Protein AF-A0A3S3LZK4-F1 (afdb_monomer_lite)

Sequence (140 aa):
MAYYKIANLSRYDSVETAVIMSAAGLETLAAYILGTRGGWSVSMLRNVSLAAQIRACTRLLKIEGDPADQSDLLRKRLKAKKGQPARDGFSLLTEFRNGVTHSSPFNYDMDIFHAWDASQWLLEMQLHAPPRSKARRSIL

Secondary structure (DSSP, 8-state):
-HHHHHHHHHHHHHHHHHHHHHHHHHHHHHHHHHHHTT---HHHHHTS-HHHHHHHHHHHTT--S-GGGG-HHHHHHTSPPTTPPP--HHHHHHHHHHHHHSSS----STHHHHHHHHHHHHHHHHHHSPPPPPP-----

Foldseek 3Di:
DVVVVVVVVVVVVVLLVLLLVLLVLLLVLLCVCCVPPVVDDPVNSVVDDSLVSSVVLCVSLVPDDFLLVQDPVSVVVQPDDPPDDRDTNSNVSVLSNCCSVDPDHDDDDCVSVSSSVSSVVSSVCSVPRDDPDDPPPPPD

Structure (mmCIF, N/CA/C/O backbone):
data_AF-A0A3S3LZK4-F1
#
_entry.id   AF-A0A3S3LZK4-F1
#
loop_
_atom_site.group_PDB
_atom_site.id
_atom_site.type_symbol
_atom_site.label_atom_id
_atom_site.label_alt_id
_atom_site.label_comp_id
_atom_site.label_asym_id
_atom_site.label_entity_id
_atom_site.label_seq_id
_atom_site.pdbx_PDB_ins_code
_atom_site.Cartn_x
_atom_site.Cartn_y
_atom_site.Cartn_z
_atom_site.occupancy
_atom_site.B_iso_or_equiv
_atom_site.auth_seq_id
_atom_site.auth_comp_id
_atom_site.auth_asym_id
_atom_site.auth_atom_id
_atom_site.pdbx_PDB_model_num
ATOM 1 N N . MET A 1 1 ? 12.439 -15.926 -31.528 1.00 52.00 1 MET A N 1
ATOM 2 C CA . MET A 1 1 ? 12.188 -14.521 -31.113 1.00 52.00 1 MET A CA 1
ATOM 3 C C . MET A 1 1 ? 10.737 -14.230 -30.711 1.00 52.00 1 MET A C 1
ATOM 5 O O . MET A 1 1 ? 10.557 -13.464 -29.776 1.00 52.00 1 MET A O 1
ATOM 9 N N . ALA A 1 2 ? 9.710 -14.821 -31.341 1.00 53.66 2 ALA A N 1
ATOM 10 C CA . ALA A 1 2 ? 8.305 -14.584 -30.961 1.00 53.66 2 ALA A CA 1
ATOM 11 C C . ALA A 1 2 ? 7.951 -15.064 -29.535 1.00 53.66 2 ALA A C 1
ATOM 13 O O . ALA A 1 2 ? 7.302 -14.335 -28.795 1.00 53.66 2 ALA A O 1
ATOM 14 N N . TYR A 1 3 ? 8.463 -16.230 -29.119 1.00 48.62 3 TYR A N 1
ATOM 15 C CA . TYR A 1 3 ? 8.231 -16.790 -27.779 1.00 48.62 3 TYR A CA 1
ATOM 16 C C . TYR A 1 3 ? 8.645 -15.838 -26.642 1.00 48.62 3 TYR A C 1
ATOM 18 O O . TYR A 1 3 ? 7.867 -15.598 -25.730 1.00 48.62 3 TYR A O 1
ATOM 26 N N . TYR A 1 4 ? 9.825 -15.210 -26.738 1.00 48.91 4 TYR A N 1
ATOM 27 C CA . TYR A 1 4 ? 10.292 -14.237 -25.739 1.00 48.91 4 TYR A CA 1
ATOM 28 C C . TYR A 1 4 ? 9.419 -12.975 -25.668 1.00 48.91 4 TYR A C 1
ATOM 30 O O . TYR A 1 4 ? 9.239 -12.420 -24.589 1.00 48.91 4 TYR A O 1
ATOM 38 N N . LYS A 1 5 ? 8.844 -12.527 -26.794 1.00 51.28 5 LYS A N 1
ATOM 39 C CA . LYS A 1 5 ? 7.927 -11.375 -26.809 1.00 51.28 5 LYS A CA 1
ATOM 40 C C . LYS A 1 5 ? 6.592 -11.712 -26.141 1.00 51.28 5 LYS A C 1
ATOM 42 O O . LYS A 1 5 ? 6.114 -10.925 -25.334 1.00 51.28 5 LYS A O 1
ATOM 47 N N . ILE A 1 6 ? 6.037 -12.889 -26.431 1.00 54.81 6 ILE A N 1
ATOM 48 C CA . ILE A 1 6 ? 4.780 -13.371 -25.835 1.00 54.81 6 ILE A CA 1
ATOM 49 C C . ILE A 1 6 ? 4.958 -13.638 -24.334 1.00 54.81 6 ILE A C 1
ATOM 51 O O . ILE A 1 6 ? 4.114 -13.235 -23.541 1.00 54.81 6 ILE A O 1
ATOM 55 N N . ALA A 1 7 ? 6.082 -14.237 -23.928 1.00 50.62 7 ALA A N 1
ATOM 56 C CA . ALA A 1 7 ? 6.395 -14.477 -22.521 1.00 50.62 7 ALA A CA 1
ATOM 57 C C . ALA A 1 7 ? 6.546 -13.170 -21.725 1.00 50.62 7 ALA A C 1
ATOM 59 O O . ALA A 1 7 ? 6.047 -13.078 -20.608 1.00 50.62 7 ALA A O 1
ATOM 60 N N . ASN A 1 8 ? 7.186 -12.143 -22.298 1.00 60.28 8 ASN A N 1
ATOM 61 C CA . ASN A 1 8 ? 7.300 -10.839 -21.643 1.00 60.28 8 ASN A CA 1
ATOM 62 C C . ASN A 1 8 ? 5.941 -10.135 -21.519 1.00 60.28 8 ASN A C 1
ATOM 64 O O . ASN A 1 8 ? 5.662 -9.604 -20.452 1.00 60.28 8 ASN A O 1
ATOM 68 N N . LEU A 1 9 ? 5.095 -10.170 -22.557 1.00 60.78 9 LEU A N 1
ATOM 69 C CA . LEU A 1 9 ? 3.736 -9.609 -22.512 1.00 60.78 9 LEU A CA 1
ATOM 70 C C . LEU A 1 9 ? 2.874 -10.304 -21.450 1.00 60.78 9 LEU A C 1
ATOM 72 O O . LEU A 1 9 ? 2.379 -9.650 -20.542 1.00 60.78 9 LEU A O 1
ATOM 76 N N . SER A 1 10 ? 2.814 -11.638 -21.480 1.00 63.69 10 SER A N 1
ATOM 77 C CA . SER A 1 10 ? 2.058 -12.432 -20.502 1.00 63.69 10 SER A CA 1
ATOM 78 C C . SER A 1 10 ? 2.534 -12.211 -19.061 1.00 63.69 10 SER A C 1
ATOM 80 O O . SER A 1 10 ? 1.735 -12.241 -18.123 1.00 63.69 10 SER A O 1
ATOM 82 N N . ARG A 1 11 ? 3.834 -11.956 -18.868 1.00 62.09 11 ARG A N 1
ATOM 83 C CA . ARG A 1 11 ? 4.402 -11.620 -17.561 1.00 62.09 11 ARG A CA 1
ATOM 84 C C . ARG A 1 11 ? 3.917 -10.255 -17.058 1.00 62.09 11 ARG A C 1
ATOM 86 O O . ARG A 1 11 ? 3.652 -10.142 -15.863 1.00 62.09 11 ARG A O 1
ATOM 93 N N . TYR A 1 12 ? 3.802 -9.253 -17.934 1.00 77.25 12 TYR A N 1
ATOM 94 C CA . TYR A 1 12 ? 3.248 -7.944 -17.567 1.00 77.25 12 TYR A CA 1
ATOM 95 C C . TYR A 1 12 ? 1.747 -8.045 -17.245 1.00 77.25 12 TYR A C 1
ATOM 97 O O . TYR A 1 12 ? 1.351 -7.630 -16.160 1.00 77.25 12 TYR A O 1
ATOM 105 N N . ASP A 1 13 ? 0.956 -8.756 -18.056 1.00 83.38 13 ASP A N 1
ATOM 106 C CA . ASP A 1 13 ? -0.472 -8.996 -17.765 1.00 83.38 13 ASP A CA 1
ATOM 107 C C . ASP A 1 13 ? -0.677 -9.681 -16.395 1.00 83.38 13 ASP A C 1
ATOM 109 O O . ASP A 1 13 ? -1.580 -9.355 -15.616 1.00 83.38 13 ASP A O 1
ATOM 113 N N . SER A 1 14 ? 0.201 -10.638 -16.072 1.00 90.00 14 SER A N 1
ATOM 114 C CA . SER A 1 14 ? 0.143 -11.390 -14.815 1.00 90.00 14 SER A CA 1
ATOM 115 C C . SER A 1 14 ? 0.482 -10.524 -13.601 1.00 90.00 14 SER A C 1
ATOM 117 O O . SER A 1 14 ? -0.216 -10.594 -12.590 1.00 90.00 14 SER A O 1
ATOM 119 N N . VAL A 1 15 ? 1.537 -9.702 -13.672 1.00 91.44 15 VAL A N 1
ATOM 120 C CA . VAL A 1 15 ? 1.915 -8.830 -12.545 1.00 91.44 15 VAL A CA 1
ATOM 121 C C . VAL A 1 15 ? 0.926 -7.680 -12.367 1.00 91.44 15 VAL A C 1
ATOM 123 O O . VAL A 1 15 ? 0.625 -7.320 -11.234 1.00 91.44 15 VAL A O 1
ATOM 126 N N . GLU A 1 16 ? 0.345 -7.155 -13.445 1.00 92.75 16 GLU A N 1
ATOM 127 C CA . GLU A 1 16 ? -0.746 -6.178 -13.371 1.00 92.75 16 GLU A CA 1
ATOM 128 C C . GLU A 1 16 ? -1.945 -6.763 -12.628 1.00 92.75 16 GLU A C 1
ATOM 130 O O . GLU A 1 16 ? -2.424 -6.178 -11.653 1.00 92.75 16 GLU A O 1
ATOM 135 N N . THR A 1 17 ? -2.358 -7.974 -13.009 1.00 94.12 17 THR A N 1
ATOM 136 C CA . THR A 1 17 ? -3.411 -8.713 -12.305 1.00 94.12 17 THR A CA 1
ATOM 137 C C . THR A 1 17 ? -3.050 -8.915 -10.830 1.00 94.12 17 THR A C 1
ATOM 139 O O . THR A 1 17 ? -3.876 -8.671 -9.948 1.00 94.12 17 THR A O 1
ATOM 142 N N . ALA A 1 18 ? -1.805 -9.295 -10.531 1.00 96.00 18 ALA A N 1
ATOM 143 C CA . ALA A 1 18 ? -1.333 -9.483 -9.162 1.00 96.00 18 ALA A CA 1
ATOM 144 C C . ALA A 1 18 ? -1.363 -8.182 -8.337 1.00 96.00 18 ALA A C 1
ATOM 146 O O . ALA A 1 18 ? -1.777 -8.207 -7.176 1.00 96.00 18 ALA A O 1
ATOM 147 N N . VAL A 1 19 ? -0.991 -7.035 -8.916 1.00 96.25 19 VAL A N 1
ATOM 148 C CA . VAL A 1 19 ? -1.100 -5.712 -8.274 1.00 96.25 19 VAL A CA 1
ATOM 149 C C . VAL A 1 19 ? -2.559 -5.371 -7.980 1.00 96.25 19 VAL A C 1
ATOM 151 O O . VAL A 1 19 ? -2.869 -4.938 -6.868 1.00 96.25 19 VAL A O 1
ATOM 154 N N . ILE A 1 20 ? -3.468 -5.607 -8.932 1.00 95.56 20 ILE A N 1
ATOM 155 C CA . ILE A 1 20 ? -4.905 -5.354 -8.751 1.00 95.56 20 ILE A CA 1
ATOM 156 C C . ILE A 1 20 ? -5.452 -6.197 -7.596 1.00 95.56 20 ILE A C 1
ATOM 158 O O . ILE A 1 20 ? -6.112 -5.662 -6.703 1.00 95.56 20 ILE A O 1
ATOM 162 N N . MET A 1 21 ? -5.146 -7.497 -7.577 1.00 97.62 21 MET A N 1
ATOM 163 C CA . MET A 1 21 ? -5.594 -8.408 -6.519 1.00 97.62 21 MET A CA 1
ATOM 164 C C . MET A 1 21 ? -4.998 -8.049 -5.154 1.00 97.62 21 MET A C 1
ATOM 166 O O . MET A 1 21 ? -5.715 -8.047 -4.154 1.00 97.62 21 MET A O 1
ATOM 170 N N . SER A 1 22 ? -3.720 -7.668 -5.104 1.00 97.69 22 SER A N 1
ATOM 171 C CA . SER A 1 22 ? -3.067 -7.228 -3.861 1.00 97.69 22 SER A CA 1
ATOM 172 C C . SER A 1 22 ? -3.727 -5.975 -3.290 1.00 97.69 22 SER A C 1
ATOM 174 O O . SER A 1 22 ? -4.016 -5.905 -2.098 1.00 97.69 22 SER A O 1
ATOM 176 N N . ALA A 1 23 ? -4.018 -4.994 -4.146 1.00 96.94 23 ALA A N 1
ATOM 177 C CA . ALA A 1 23 ? -4.683 -3.766 -3.737 1.00 96.94 23 ALA A CA 1
ATOM 178 C C . ALA A 1 23 ? -6.126 -4.010 -3.269 1.00 96.94 23 ALA A C 1
ATOM 180 O O . ALA A 1 23 ? -6.541 -3.415 -2.277 1.00 96.94 23 ALA A O 1
ATOM 181 N N . ALA A 1 24 ? -6.865 -4.914 -3.920 1.00 96.81 24 ALA A N 1
ATOM 182 C CA . ALA A 1 24 ? -8.192 -5.334 -3.467 1.00 96.81 24 ALA A CA 1
ATOM 183 C C . ALA A 1 24 ? -8.135 -6.037 -2.097 1.00 96.81 24 ALA A C 1
ATOM 185 O O . ALA A 1 24 ? -8.988 -5.805 -1.236 1.00 96.81 24 ALA A O 1
ATOM 186 N N . GLY A 1 25 ? -7.099 -6.848 -1.859 1.00 97.69 25 GLY A N 1
ATOM 187 C CA . GLY A 1 25 ? -6.817 -7.430 -0.548 1.00 97.69 25 GLY A CA 1
ATOM 188 C C . GLY A 1 25 ? -6.567 -6.360 0.518 1.00 97.69 25 GLY A C 1
ATOM 189 O O . GLY A 1 25 ? -7.179 -6.403 1.585 1.00 97.69 25 GLY A O 1
ATOM 190 N N . LEU A 1 26 ? -5.721 -5.367 0.217 1.00 97.81 26 LEU A N 1
ATOM 191 C CA . LEU A 1 26 ? -5.406 -4.261 1.128 1.00 97.81 26 LEU A CA 1
ATOM 192 C C . LEU A 1 26 ? -6.642 -3.410 1.435 1.00 97.81 26 LEU A C 1
ATOM 194 O O . LEU A 1 26 ? -6.858 -3.041 2.586 1.00 97.81 26 LEU A O 1
ATOM 198 N N . GLU A 1 27 ? -7.469 -3.123 0.428 1.00 96.75 27 GLU A N 1
ATOM 199 C CA . GLU A 1 27 ? -8.744 -2.420 0.590 1.00 96.75 27 GLU A CA 1
ATOM 200 C C . GLU A 1 27 ? -9.688 -3.187 1.520 1.00 96.75 27 GLU A C 1
ATOM 202 O O . GLU A 1 27 ? -10.198 -2.631 2.494 1.00 96.75 27 GLU A O 1
ATOM 207 N N . THR A 1 28 ? -9.861 -4.485 1.265 1.00 96.94 28 THR A N 1
ATOM 208 C CA . THR A 1 28 ? -10.728 -5.364 2.060 1.00 96.94 28 THR A CA 1
ATOM 209 C C . THR A 1 28 ? -10.269 -5.423 3.516 1.00 96.94 28 THR A C 1
ATOM 211 O O . THR A 1 28 ? -11.072 -5.260 4.439 1.00 96.94 28 THR A O 1
ATOM 214 N N . LEU A 1 29 ? -8.968 -5.620 3.735 1.00 96.44 29 LEU A N 1
ATOM 215 C CA . LEU A 1 29 ? -8.390 -5.751 5.066 1.00 96.44 29 LEU A CA 1
ATOM 216 C C . LEU A 1 29 ? -8.428 -4.426 5.834 1.00 96.44 29 LEU A C 1
ATOM 218 O O . LEU A 1 29 ? -8.823 -4.405 7.003 1.00 96.44 29 LEU A O 1
ATOM 222 N N . ALA A 1 30 ? -8.099 -3.312 5.173 1.00 96.62 30 ALA A N 1
ATOM 223 C CA . ALA A 1 30 ? -8.199 -1.983 5.760 1.00 96.62 30 ALA A CA 1
ATOM 224 C C . ALA A 1 30 ? -9.641 -1.660 6.165 1.00 96.62 30 ALA A C 1
ATOM 226 O O . ALA A 1 30 ? -9.867 -1.251 7.303 1.00 96.62 30 ALA A O 1
ATOM 227 N N . ALA A 1 31 ? -10.622 -1.905 5.290 1.00 96.12 31 ALA A N 1
ATOM 228 C CA . ALA A 1 31 ? -12.032 -1.681 5.594 1.00 96.12 31 ALA A CA 1
ATOM 229 C C . ALA A 1 31 ? -12.505 -2.532 6.783 1.00 96.12 31 ALA A C 1
ATOM 231 O O . ALA A 1 31 ? -13.137 -2.013 7.707 1.00 96.12 31 ALA A O 1
ATOM 232 N N . TYR A 1 32 ? -12.145 -3.819 6.806 1.00 95.44 32 TYR A N 1
ATOM 233 C CA . TYR A 1 32 ? -12.477 -4.718 7.909 1.00 95.44 32 TYR A CA 1
ATOM 234 C C . TYR A 1 32 ? -11.875 -4.247 9.239 1.00 95.44 32 TYR A C 1
ATOM 236 O O . TYR A 1 32 ? -12.585 -4.143 10.242 1.00 95.44 32 TYR A O 1
ATOM 244 N N . ILE A 1 33 ? -10.580 -3.927 9.272 1.00 95.31 33 ILE A N 1
ATOM 245 C CA . ILE A 1 33 ? -9.887 -3.525 10.503 1.00 95.31 33 ILE A CA 1
ATOM 246 C C . ILE A 1 33 ? -10.358 -2.151 10.984 1.00 95.31 33 ILE A C 1
ATOM 248 O O . ILE A 1 33 ? -10.626 -1.977 12.175 1.00 95.31 33 ILE A O 1
ATOM 252 N N . LEU A 1 34 ? -10.497 -1.177 10.086 1.00 96.38 34 LEU A N 1
ATOM 253 C CA . LEU A 1 34 ? -10.989 0.153 10.441 1.00 96.38 34 LEU A CA 1
ATOM 25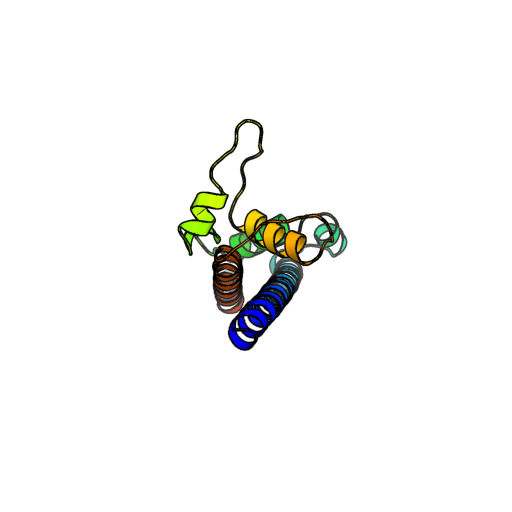4 C C . LEU A 1 34 ? -12.441 0.107 10.922 1.00 96.38 34 LEU A C 1
ATOM 256 O O . LEU A 1 34 ? -12.768 0.780 11.897 1.00 96.38 34 LEU A O 1
ATOM 260 N N . GLY A 1 35 ? -13.291 -0.721 10.314 1.00 95.50 35 GLY A N 1
ATOM 261 C CA . GLY A 1 35 ? -14.666 -0.916 10.772 1.00 95.50 35 GLY A CA 1
ATOM 262 C C . GLY A 1 35 ? -14.737 -1.593 12.142 1.00 95.50 35 GLY A C 1
ATOM 263 O O . GLY A 1 35 ? -15.373 -1.083 13.061 1.00 95.50 35 GLY A O 1
ATOM 264 N N . THR A 1 36 ? -14.042 -2.720 12.317 1.00 93.50 36 THR A N 1
ATOM 265 C CA . THR A 1 36 ? -14.164 -3.550 13.531 1.00 93.50 36 THR A CA 1
ATOM 266 C C . THR A 1 36 ? -13.342 -3.055 14.721 1.00 93.50 36 THR A C 1
ATOM 268 O O . THR A 1 36 ? -13.769 -3.204 15.864 1.00 93.50 36 THR A O 1
ATOM 271 N N . ARG A 1 37 ? -12.157 -2.478 14.485 1.00 91.50 37 ARG A N 1
ATOM 272 C CA . ARG A 1 37 ? -11.230 -2.017 15.537 1.00 91.50 37 ARG A CA 1
ATOM 273 C C . ARG A 1 37 ? -11.113 -0.496 15.605 1.00 91.50 37 ARG A C 1
ATOM 275 O O . ARG A 1 37 ? -10.808 0.035 16.670 1.00 91.50 37 ARG A O 1
ATOM 282 N N . GLY A 1 38 ? -11.300 0.189 14.478 1.00 92.75 38 GLY A N 1
ATOM 283 C CA . GLY A 1 38 ? -11.213 1.648 14.378 1.00 92.75 38 GLY A CA 1
ATOM 284 C C . GLY A 1 38 ? -12.541 2.372 14.608 1.00 92.75 38 GLY A C 1
ATOM 285 O O . GLY A 1 38 ? -12.526 3.581 14.818 1.00 92.75 38 GLY A O 1
ATOM 286 N N . GLY A 1 39 ? -13.673 1.657 14.574 1.00 94.88 39 GLY A N 1
ATOM 287 C CA . GLY A 1 39 ? -15.011 2.235 14.716 1.00 94.88 39 GLY A CA 1
ATOM 288 C C . GLY A 1 39 ? -15.458 3.080 13.519 1.00 94.88 39 GLY A C 1
ATOM 289 O O . GLY A 1 39 ? -16.334 3.928 13.667 1.00 94.88 39 GLY A O 1
ATOM 290 N N . TRP A 1 40 ? -14.846 2.897 12.345 1.00 97.06 40 TRP A N 1
ATOM 291 C CA . TRP A 1 40 ? -15.210 3.656 11.148 1.00 97.06 40 TRP A CA 1
ATOM 292 C C . TRP A 1 40 ? -16.542 3.167 10.585 1.00 97.06 40 TRP A C 1
ATOM 294 O O . TRP A 1 40 ? -16.769 1.967 10.432 1.00 97.06 40 TRP A O 1
ATOM 304 N N . SER A 1 41 ? -17.419 4.104 10.229 1.00 96.19 41 SER A N 1
ATOM 305 C CA . SER A 1 41 ? -18.657 3.783 9.523 1.00 96.19 41 SER A CA 1
ATOM 306 C C . SER A 1 41 ? -18.397 3.495 8.040 1.00 96.19 41 SER A C 1
ATOM 308 O O . SER A 1 41 ? -17.390 3.910 7.460 1.00 96.19 41 SER A O 1
ATOM 310 N N . VAL A 1 42 ? -19.372 2.866 7.377 1.00 93.81 42 VAL A N 1
ATOM 311 C CA . VAL A 1 42 ? -19.355 2.680 5.915 1.00 93.81 42 VAL A CA 1
ATOM 312 C C . VAL A 1 42 ? -19.257 4.022 5.178 1.00 93.81 42 VAL A C 1
ATOM 314 O O . VAL A 1 42 ? -18.575 4.114 4.159 1.00 93.81 42 VAL A O 1
ATOM 317 N N . SER A 1 43 ? -19.899 5.080 5.690 1.00 95.62 43 SER A N 1
ATOM 318 C CA . SER A 1 43 ? -19.812 6.416 5.088 1.00 95.62 43 SER A CA 1
ATOM 319 C C . SER A 1 43 ? -18.409 7.012 5.197 1.00 95.62 43 SER A C 1
ATOM 321 O O . SER A 1 43 ? -17.932 7.600 4.231 1.00 95.62 43 SER A O 1
ATOM 323 N N . MET A 1 44 ? -17.714 6.817 6.323 1.00 94.88 44 MET A N 1
ATOM 324 C CA . MET A 1 44 ? -16.321 7.247 6.472 1.00 94.88 44 MET A CA 1
ATOM 325 C C . MET A 1 44 ? -15.403 6.514 5.495 1.00 94.88 44 MET A C 1
ATOM 327 O O . MET A 1 44 ? -14.598 7.157 4.829 1.00 94.88 44 MET A O 1
ATOM 331 N N . LEU A 1 45 ? -15.557 5.192 5.365 1.00 94.06 45 LEU A N 1
ATOM 332 C CA . LEU A 1 45 ? -14.759 4.388 4.435 1.00 94.06 45 LEU A CA 1
ATOM 333 C C . LEU A 1 45 ? -14.936 4.857 2.982 1.00 94.06 45 LEU A C 1
ATOM 335 O O . LEU A 1 45 ? -13.956 5.017 2.267 1.00 94.06 45 LEU A O 1
ATOM 339 N N . ARG A 1 46 ? -16.166 5.166 2.554 1.00 91.88 46 ARG A N 1
ATOM 340 C CA . ARG A 1 46 ? -16.444 5.629 1.180 1.00 91.88 46 ARG A CA 1
ATOM 341 C C . ARG A 1 46 ? -15.887 7.017 0.854 1.00 91.88 46 ARG A C 1
ATOM 343 O O . ARG A 1 46 ? -15.628 7.299 -0.310 1.00 91.88 46 ARG A O 1
ATOM 350 N N . ASN A 1 47 ? -15.715 7.875 1.857 1.00 93.81 47 ASN A N 1
ATOM 351 C CA . ASN A 1 47 ? -15.319 9.274 1.664 1.00 93.81 47 ASN A CA 1
ATOM 352 C C . ASN A 1 47 ? -13.805 9.508 1.787 1.00 93.81 47 ASN A C 1
ATOM 354 O O . ASN A 1 47 ? -13.346 10.645 1.688 1.00 93.81 47 ASN A O 1
ATOM 358 N N . VAL A 1 48 ? -13.023 8.454 2.022 1.00 94.81 48 VAL A N 1
ATOM 359 C CA . VAL A 1 48 ? -11.572 8.529 2.213 1.00 94.81 48 VAL A CA 1
ATOM 360 C C . VAL A 1 48 ? -10.879 7.722 1.119 1.00 94.81 48 VAL A C 1
ATOM 362 O O . VAL A 1 48 ? -11.309 6.623 0.778 1.00 94.81 48 VAL A O 1
ATOM 365 N N . SER A 1 49 ? -9.781 8.250 0.572 1.00 95.00 49 SER A N 1
ATOM 366 C CA . SER A 1 49 ? -9.020 7.551 -0.467 1.00 95.00 49 SER A CA 1
ATOM 367 C C . SER A 1 49 ? -8.456 6.222 0.036 1.00 95.00 49 SER A C 1
ATOM 369 O O . SER A 1 49 ? -8.105 6.090 1.211 1.00 95.00 49 SER A O 1
ATOM 371 N N . LEU A 1 50 ? -8.290 5.256 -0.869 1.00 94.69 50 LEU A N 1
ATOM 372 C CA . LEU A 1 50 ? -7.721 3.950 -0.536 1.00 94.69 50 LEU A CA 1
ATOM 373 C C . LEU A 1 50 ? -6.359 4.074 0.170 1.00 94.69 50 LEU A C 1
ATOM 375 O O . LEU A 1 50 ? -6.138 3.444 1.199 1.00 94.69 50 LEU A O 1
ATOM 379 N N . ALA A 1 51 ? -5.479 4.961 -0.302 1.00 96.69 51 ALA A N 1
ATOM 380 C CA . ALA A 1 51 ? -4.175 5.193 0.323 1.00 96.69 51 ALA A CA 1
ATOM 381 C C . ALA A 1 51 ? -4.310 5.649 1.784 1.00 96.69 51 ALA A C 1
ATOM 383 O O . ALA A 1 51 ? -3.561 5.211 2.655 1.00 96.69 51 ALA A O 1
ATOM 384 N N . ALA A 1 52 ? -5.284 6.517 2.071 1.00 96.69 52 ALA A N 1
ATOM 385 C CA . ALA A 1 52 ? -5.544 6.985 3.423 1.00 96.69 52 ALA A CA 1
ATOM 386 C C . ALA A 1 52 ? -6.192 5.910 4.305 1.00 96.69 52 ALA A C 1
ATOM 388 O O . ALA A 1 52 ? -5.832 5.823 5.479 1.00 96.69 52 ALA A O 1
ATOM 389 N N . GLN A 1 53 ? -7.066 5.063 3.756 1.00 97.31 53 GLN A N 1
ATOM 390 C CA . GLN A 1 53 ? -7.605 3.904 4.472 1.00 97.31 53 GLN A CA 1
ATOM 391 C C . GLN A 1 53 ? -6.490 2.919 4.848 1.00 97.31 53 GLN A C 1
ATOM 393 O O . GLN A 1 53 ? -6.343 2.571 6.019 1.00 97.31 53 GLN A O 1
ATOM 398 N N . ILE A 1 54 ? -5.639 2.537 3.891 1.00 97.44 54 ILE A N 1
ATOM 399 C CA . ILE A 1 54 ? -4.506 1.634 4.134 1.00 97.44 54 ILE A CA 1
ATOM 400 C C . ILE A 1 54 ? -3.571 2.240 5.188 1.00 97.44 54 ILE A C 1
ATOM 402 O O . ILE A 1 54 ? -3.249 1.585 6.175 1.00 97.44 54 ILE A O 1
ATOM 406 N N . ARG A 1 55 ? -3.198 3.517 5.046 1.00 97.00 55 ARG A N 1
ATOM 407 C CA . ARG A 1 55 ? -2.343 4.220 6.016 1.00 97.00 55 ARG A CA 1
ATOM 408 C C . ARG A 1 55 ? -2.959 4.252 7.417 1.00 97.00 55 ARG A C 1
ATOM 410 O O . ARG A 1 55 ? -2.256 4.048 8.407 1.00 97.00 55 ARG A O 1
ATOM 417 N N . ALA A 1 56 ? -4.260 4.523 7.523 1.00 96.44 56 ALA A N 1
ATOM 418 C CA . ALA A 1 56 ? -4.965 4.535 8.800 1.00 96.44 56 ALA A CA 1
ATOM 419 C C . ALA A 1 56 ? -4.997 3.139 9.441 1.00 96.44 56 ALA A C 1
ATOM 421 O O . ALA A 1 56 ? -4.753 3.026 10.642 1.00 96.44 56 ALA A O 1
ATOM 422 N N . CYS A 1 57 ? -5.225 2.087 8.647 1.00 96.56 57 CYS A N 1
ATOM 423 C CA . CYS A 1 57 ? -5.152 0.693 9.086 1.00 96.56 57 CYS A CA 1
ATOM 424 C C . CYS A 1 57 ? -3.759 0.362 9.647 1.00 96.56 57 CYS A C 1
ATOM 426 O O . CYS A 1 57 ? -3.641 -0.049 10.803 1.00 96.56 57 CYS A O 1
ATOM 428 N 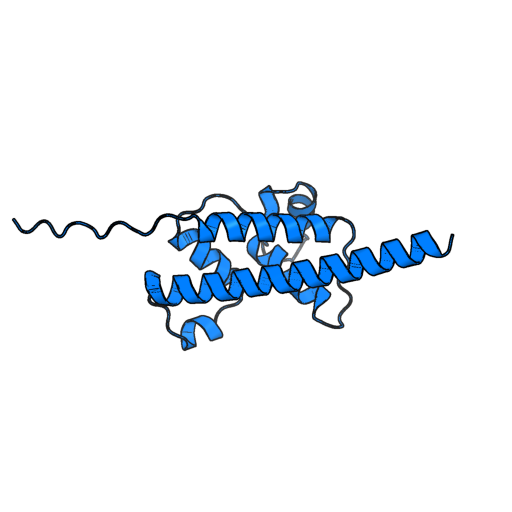N . THR A 1 58 ? -2.702 0.640 8.880 1.00 96.00 58 THR A N 1
ATOM 429 C CA . THR A 1 58 ? -1.304 0.410 9.276 1.00 96.00 58 THR A CA 1
ATOM 430 C C . THR A 1 58 ? -0.969 1.106 10.599 1.00 96.00 58 THR A C 1
ATOM 432 O O . THR A 1 58 ? -0.435 0.485 11.518 1.00 96.00 58 THR A O 1
ATOM 435 N N . ARG A 1 59 ? -1.380 2.374 10.757 1.00 95.31 59 ARG A N 1
ATOM 436 C CA . ARG A 1 59 ? -1.201 3.134 12.008 1.00 95.31 59 ARG A CA 1
ATOM 437 C C . ARG A 1 59 ? -1.994 2.552 13.175 1.00 95.31 59 ARG A C 1
ATOM 439 O O . ARG A 1 59 ? -1.475 2.468 14.286 1.00 95.31 59 ARG A O 1
ATOM 446 N N . LEU A 1 60 ? -3.244 2.147 12.950 1.00 95.50 60 LEU A N 1
ATOM 447 C CA . LEU A 1 60 ? -4.091 1.548 13.985 1.00 95.50 60 LEU A CA 1
ATOM 448 C C . LEU A 1 60 ? -3.478 0.251 14.532 1.00 95.50 60 LEU A C 1
ATOM 450 O O . LEU A 1 60 ? -3.543 -0.001 15.742 1.00 95.50 60 LEU A O 1
ATOM 454 N N . LEU A 1 61 ? -2.862 -0.529 13.643 1.00 94.75 61 LEU A N 1
ATOM 455 C CA . LEU A 1 61 ? -2.135 -1.757 13.949 1.00 94.75 61 LEU A CA 1
ATOM 456 C C . LEU A 1 61 ? -0.724 -1.531 14.509 1.00 94.75 61 LEU A C 1
ATOM 458 O O . LEU A 1 61 ? -0.100 -2.497 14.935 1.00 94.75 61 LEU A O 1
ATOM 462 N N . LYS A 1 62 ? -0.247 -0.279 14.568 1.00 94.44 62 LYS A N 1
ATOM 463 C CA . LYS A 1 62 ? 1.116 0.084 14.993 1.00 94.44 62 LYS A CA 1
ATOM 464 C C . LYS A 1 62 ? 2.212 -0.594 14.161 1.00 94.44 62 LYS A C 1
ATOM 466 O O . LYS A 1 62 ? 3.271 -0.916 14.687 1.00 94.44 62 LYS A O 1
ATOM 471 N N . ILE A 1 63 ? 1.947 -0.823 12.879 1.00 93.62 63 ILE A N 1
ATOM 472 C CA . ILE A 1 63 ? 2.969 -1.289 11.945 1.00 93.62 63 ILE A CA 1
ATOM 473 C C . ILE A 1 63 ? 3.851 -0.089 11.598 1.00 93.62 63 ILE A C 1
ATOM 475 O O . ILE A 1 63 ? 3.347 0.974 11.226 1.00 93.62 63 ILE A O 1
ATOM 479 N N . GLU A 1 64 ? 5.157 -0.263 11.757 1.00 91.25 64 GLU A N 1
ATOM 480 C CA . GLU A 1 64 ? 6.165 0.734 11.408 1.00 91.25 64 GLU A CA 1
ATOM 481 C C . GLU A 1 64 ? 6.686 0.505 9.983 1.00 91.25 64 GLU A C 1
ATOM 483 O O . GLU A 1 64 ? 6.649 -0.611 9.465 1.00 91.25 64 GLU A O 1
ATOM 488 N N . GLY A 1 65 ? 7.187 1.574 9.361 1.00 89.19 65 GLY A N 1
ATOM 489 C CA . GLY A 1 65 ? 7.747 1.546 8.009 1.00 89.19 65 GLY A CA 1
ATOM 490 C C . GLY A 1 65 ? 6.786 2.031 6.922 1.00 89.19 65 GLY A C 1
ATOM 491 O O . GLY A 1 65 ? 5.560 1.932 7.033 1.00 89.19 65 GLY A O 1
ATOM 492 N N . ASP A 1 66 ? 7.368 2.587 5.862 1.00 94.38 66 ASP A N 1
ATOM 493 C CA . ASP A 1 66 ? 6.657 2.984 4.653 1.00 94.38 66 ASP A CA 1
ATOM 494 C C . ASP A 1 66 ? 6.777 1.868 3.593 1.00 94.38 66 ASP A C 1
ATOM 496 O O . ASP A 1 66 ? 7.856 1.296 3.438 1.00 94.38 66 ASP A O 1
ATOM 500 N N . PRO A 1 67 ? 5.722 1.527 2.825 1.00 96.12 67 PRO A N 1
ATOM 501 C CA . PRO A 1 67 ? 5.819 0.480 1.804 1.00 96.12 67 PRO A CA 1
ATOM 502 C C . PRO A 1 67 ? 6.913 0.721 0.755 1.00 96.12 67 PRO A C 1
ATOM 504 O O . PRO A 1 67 ? 7.467 -0.230 0.209 1.00 96.12 67 PRO A O 1
ATOM 507 N N . ALA A 1 68 ? 7.264 1.978 0.471 1.00 96.00 68 ALA A N 1
ATOM 508 C CA . ALA A 1 68 ? 8.356 2.283 -0.443 1.00 96.00 68 ALA A CA 1
ATOM 509 C C . ALA A 1 68 ? 9.731 1.917 0.131 1.00 96.00 68 ALA A C 1
ATOM 511 O O . ALA A 1 68 ? 10.678 1.772 -0.640 1.00 96.00 68 ALA A O 1
ATOM 512 N N . ASP A 1 69 ? 9.856 1.708 1.444 1.00 95.06 69 ASP A N 1
ATOM 513 C CA . ASP A 1 69 ? 11.109 1.276 2.058 1.00 95.06 69 ASP A CA 1
ATOM 514 C C . ASP A 1 69 ? 11.517 -0.140 1.630 1.00 95.06 69 ASP A C 1
ATOM 516 O O . ASP A 1 69 ? 12.706 -0.458 1.682 1.00 95.06 69 ASP A O 1
ATOM 520 N N . GLN A 1 70 ? 10.580 -0.943 1.113 1.00 93.62 70 GLN A N 1
ATOM 521 C CA . GLN A 1 70 ? 10.842 -2.296 0.609 1.00 93.62 70 GLN A CA 1
ATOM 522 C C . GLN A 1 70 ? 11.686 -2.315 -0.677 1.00 93.62 70 GLN A C 1
ATOM 524 O O . GLN A 1 70 ? 12.219 -3.353 -1.057 1.00 93.62 70 GLN A O 1
ATOM 529 N N . SER A 1 71 ? 11.833 -1.182 -1.379 1.00 94.25 71 SER A N 1
ATOM 530 C CA . SER A 1 71 ? 12.601 -1.137 -2.627 1.00 94.25 71 SER A CA 1
ATOM 531 C C . SER A 1 71 ? 13.161 0.244 -2.939 1.00 94.25 71 SER A C 1
ATOM 533 O O . SER A 1 71 ? 12.434 1.234 -3.020 1.00 94.25 71 SER A O 1
ATOM 535 N N . ASP A 1 72 ? 14.453 0.305 -3.262 1.00 94.00 72 ASP A N 1
ATOM 536 C CA . ASP A 1 72 ? 15.100 1.534 -3.733 1.00 94.00 72 ASP A CA 1
ATOM 537 C C . ASP A 1 72 ? 14.439 2.118 -4.989 1.00 94.00 72 ASP A C 1
ATOM 539 O O . ASP A 1 72 ? 14.451 3.337 -5.188 1.00 94.00 72 ASP A O 1
ATOM 543 N N . LEU A 1 73 ? 13.848 1.281 -5.850 1.00 93.44 73 LEU A N 1
ATOM 544 C CA . LEU A 1 73 ? 13.109 1.750 -7.026 1.00 93.44 73 LEU A CA 1
ATOM 545 C C . LEU A 1 73 ? 11.824 2.481 -6.624 1.00 93.44 73 LEU A C 1
ATOM 547 O O . LEU A 1 73 ? 11.517 3.535 -7.189 1.00 93.44 73 LEU A O 1
ATOM 551 N N . LEU A 1 74 ? 11.126 1.993 -5.597 1.00 94.56 74 LEU A N 1
ATOM 552 C CA . LEU A 1 74 ? 9.956 2.674 -5.046 1.00 94.56 74 LEU A CA 1
ATOM 553 C C . LEU A 1 74 ? 10.352 3.973 -4.334 1.00 94.56 74 LEU A C 1
ATOM 555 O O . LEU A 1 74 ? 9.750 5.017 -4.591 1.00 94.56 74 LEU A O 1
ATOM 559 N N . ARG A 1 75 ? 11.432 3.976 -3.541 1.00 94.44 75 ARG A N 1
ATOM 560 C CA . ARG A 1 75 ? 11.955 5.222 -2.940 1.00 94.44 75 ARG A CA 1
ATOM 561 C C . ARG A 1 75 ? 12.311 6.261 -4.003 1.00 94.44 75 ARG A C 1
ATOM 563 O O . ARG A 1 75 ? 12.019 7.447 -3.848 1.00 94.44 75 ARG A O 1
ATOM 570 N N . LYS A 1 76 ? 12.903 5.837 -5.127 1.00 92.12 76 LYS A N 1
ATOM 571 C CA . LYS A 1 76 ? 13.197 6.725 -6.267 1.00 92.12 76 LYS A CA 1
ATOM 572 C C . LYS A 1 76 ? 11.925 7.318 -6.879 1.00 92.12 76 LYS A C 1
ATOM 574 O O . LYS A 1 76 ? 11.940 8.500 -7.221 1.00 92.12 76 LYS A O 1
ATOM 579 N N . ARG A 1 77 ? 10.831 6.551 -6.980 1.00 90.31 77 ARG A N 1
ATOM 580 C CA . ARG A 1 77 ? 9.519 7.033 -7.464 1.00 90.31 77 ARG A CA 1
ATOM 581 C C . ARG A 1 77 ? 8.920 8.122 -6.568 1.00 90.31 77 ARG A C 1
ATOM 583 O O . ARG A 1 77 ? 8.234 9.008 -7.085 1.00 90.31 77 ARG A O 1
ATOM 590 N N . LEU A 1 78 ? 9.215 8.093 -5.266 1.00 91.44 78 LEU A N 1
ATOM 591 C CA . LEU A 1 78 ? 8.763 9.089 -4.289 1.00 91.44 78 LEU A CA 1
ATOM 592 C C . LEU A 1 78 ? 9.567 10.392 -4.282 1.00 91.44 78 LEU A C 1
ATOM 594 O O . LEU A 1 78 ? 9.120 11.360 -3.666 1.00 91.44 78 LEU A O 1
ATOM 598 N N . LYS A 1 79 ? 10.715 10.467 -4.975 1.00 86.94 79 LYS A N 1
ATOM 599 C CA . LYS A 1 79 ? 11.496 11.711 -5.047 1.00 86.94 79 LYS A CA 1
ATOM 600 C C . LYS A 1 79 ? 10.598 12.870 -5.484 1.00 86.94 79 LYS A C 1
ATOM 602 O O . LYS A 1 79 ? 9.941 12.810 -6.527 1.00 86.94 79 LYS A O 1
ATOM 607 N N . ALA A 1 80 ? 10.566 13.912 -4.656 1.00 76.62 80 ALA A N 1
ATOM 608 C CA . ALA A 1 80 ? 9.719 15.071 -4.875 1.00 76.62 80 ALA A CA 1
ATOM 609 C C . ALA A 1 80 ? 10.060 15.727 -6.218 1.00 76.62 80 ALA A C 1
ATOM 611 O O . ALA A 1 80 ? 11.220 16.025 -6.509 1.00 76.62 80 ALA A O 1
ATOM 612 N N . LYS A 1 81 ? 9.035 15.968 -7.035 1.00 79.56 81 LYS A N 1
ATOM 613 C CA . LYS A 1 81 ? 9.141 16.824 -8.217 1.00 79.56 81 LYS A CA 1
ATOM 614 C C . LYS A 1 81 ? 8.633 18.211 -7.841 1.00 79.56 81 LYS A C 1
ATOM 616 O O . LYS A 1 81 ? 7.693 18.339 -7.057 1.00 79.56 81 LYS A O 1
ATOM 621 N N . LYS A 1 82 ? 9.256 19.255 -8.389 1.00 81.56 82 LYS A N 1
ATOM 622 C CA . LYS A 1 82 ? 8.886 20.648 -8.103 1.00 81.56 82 LYS A CA 1
ATOM 623 C C . LYS A 1 82 ? 7.387 20.859 -8.366 1.00 81.56 82 LYS A C 1
ATOM 625 O O . LYS A 1 82 ? 6.913 20.559 -9.456 1.00 81.56 82 LYS A O 1
ATOM 630 N N . GLY A 1 83 ? 6.666 21.364 -7.363 1.00 79.12 83 GLY A N 1
ATOM 631 C CA . GLY A 1 83 ? 5.231 21.659 -7.454 1.00 79.12 83 GLY A CA 1
ATOM 632 C C . GLY A 1 83 ? 4.289 20.472 -7.219 1.00 79.12 83 GLY A C 1
ATOM 633 O O . GLY A 1 83 ? 3.081 20.653 -7.335 1.00 79.12 83 GLY A O 1
ATOM 634 N N . GLN A 1 84 ? 4.797 19.281 -6.883 1.00 77.62 84 GLN A N 1
ATOM 635 C CA . GLN A 1 84 ? 3.953 18.139 -6.518 1.00 77.62 84 GLN A CA 1
ATOM 636 C C . GLN A 1 84 ? 3.804 18.009 -4.995 1.00 77.62 84 GLN A C 1
ATOM 638 O O . GLN A 1 84 ? 4.762 18.285 -4.267 1.00 77.62 84 GLN A O 1
ATOM 643 N N . PRO A 1 85 ? 2.629 17.572 -4.502 1.00 78.69 85 PRO A N 1
ATOM 644 C CA . PRO A 1 85 ? 2.450 17.267 -3.089 1.00 78.69 85 PRO A CA 1
ATOM 645 C C . PRO A 1 85 ? 3.379 16.128 -2.656 1.00 78.69 85 PRO A C 1
ATOM 647 O O . PRO A 1 85 ? 3.800 15.297 -3.467 1.00 78.69 85 PRO A O 1
ATOM 650 N N . ALA A 1 86 ? 3.688 16.088 -1.359 1.00 82.25 86 ALA A N 1
ATOM 651 C CA . ALA A 1 86 ? 4.434 14.983 -0.775 1.00 82.25 86 ALA A CA 1
ATOM 652 C C . ALA A 1 86 ? 3.672 13.667 -0.994 1.00 82.25 86 ALA A C 1
ATOM 654 O O . ALA A 1 86 ? 2.463 13.592 -0.768 1.00 82.25 86 ALA A O 1
ATOM 655 N N . ARG A 1 87 ? 4.395 12.643 -1.445 1.00 89.31 87 ARG A N 1
ATOM 656 C CA . ARG A 1 87 ? 3.880 11.293 -1.679 1.00 89.31 87 ARG A CA 1
ATOM 657 C C . ARG A 1 87 ? 4.574 10.329 -0.730 1.00 89.31 87 ARG A C 1
ATOM 659 O O . ARG A 1 87 ? 5.724 10.548 -0.360 1.00 89.31 87 ARG A O 1
ATOM 666 N N . ASP A 1 88 ? 3.868 9.271 -0.372 1.00 94.00 88 ASP A N 1
ATOM 667 C CA . ASP A 1 88 ? 4.354 8.186 0.474 1.00 94.00 88 ASP A CA 1
ATOM 668 C C . ASP A 1 88 ? 4.084 6.833 -0.195 1.00 94.00 88 ASP A C 1
ATOM 670 O O . ASP A 1 88 ? 3.398 6.769 -1.225 1.00 94.00 88 ASP A O 1
ATOM 674 N N . GLY A 1 89 ? 4.628 5.746 0.352 1.00 95.94 89 GLY A N 1
ATOM 675 C CA . GLY A 1 89 ? 4.503 4.422 -0.256 1.00 95.94 89 GLY A CA 1
ATOM 676 C C . GLY A 1 89 ? 3.058 3.963 -0.358 1.00 95.94 89 GLY A C 1
ATOM 677 O O . GLY A 1 89 ? 2.683 3.366 -1.359 1.00 95.94 89 GLY A O 1
ATOM 678 N N . PHE A 1 90 ? 2.206 4.319 0.607 1.00 97.06 90 PHE A N 1
ATOM 679 C CA . PHE A 1 90 ? 0.772 4.013 0.551 1.00 97.06 90 PHE A CA 1
ATOM 680 C C . PHE A 1 90 ? 0.104 4.631 -0.680 1.00 97.06 90 PHE A C 1
ATOM 682 O O . PHE A 1 90 ? -0.655 3.963 -1.381 1.00 97.06 90 PHE A O 1
ATOM 689 N N . SER A 1 91 ? 0.406 5.899 -0.962 1.00 95.50 91 SER A N 1
ATOM 690 C CA . SER A 1 91 ? -0.104 6.586 -2.150 1.00 95.50 91 SER A CA 1
ATOM 691 C C . SER A 1 91 ? 0.467 5.956 -3.419 1.00 95.50 91 SER A C 1
ATOM 693 O O . SER A 1 91 ? -0.291 5.675 -4.345 1.00 95.50 91 SER A O 1
ATOM 695 N N . LEU A 1 92 ? 1.762 5.627 -3.424 1.00 95.19 92 LEU A N 1
ATOM 696 C CA . LEU A 1 92 ? 2.428 4.977 -4.552 1.00 95.19 92 LEU A CA 1
ATOM 697 C C . LEU A 1 92 ? 1.799 3.622 -4.911 1.00 95.19 92 LEU A C 1
ATOM 699 O O . LEU A 1 92 ? 1.543 3.376 -6.086 1.00 95.19 92 LEU A O 1
ATOM 703 N N . LEU A 1 93 ? 1.475 2.769 -3.933 1.00 96.38 93 LEU A N 1
ATOM 704 C CA . LEU A 1 93 ? 0.787 1.497 -4.201 1.00 96.38 93 LEU A CA 1
ATOM 705 C C . LEU A 1 93 ? -0.568 1.719 -4.890 1.00 96.38 93 LEU A C 1
ATOM 707 O O . LEU A 1 93 ? -0.908 1.026 -5.851 1.00 96.38 93 LEU A O 1
ATOM 711 N N . THR A 1 94 ? -1.328 2.728 -4.453 1.00 94.75 94 THR A N 1
ATOM 712 C CA . THR A 1 94 ? -2.599 3.070 -5.109 1.00 94.75 94 THR A CA 1
ATOM 713 C C . THR A 1 94 ? -2.417 3.699 -6.488 1.00 94.75 94 THR A C 1
ATOM 715 O O . THR A 1 94 ? -3.257 3.476 -7.355 1.00 94.75 94 THR A O 1
ATOM 718 N N . GLU A 1 95 ? -1.323 4.430 -6.725 1.00 93.50 95 GLU A N 1
ATOM 719 C CA . GLU A 1 95 ? -0.956 4.934 -8.055 1.00 93.50 95 GLU A CA 1
ATOM 720 C C . GLU A 1 95 ? -0.689 3.771 -9.016 1.00 93.50 95 GLU A C 1
ATOM 722 O O . GLU A 1 95 ? -1.247 3.773 -10.109 1.00 93.50 95 GLU A O 1
ATOM 727 N N . PHE A 1 96 ? 0.072 2.750 -8.597 1.00 94.75 96 PHE A N 1
ATOM 728 C CA . PHE A 1 96 ? 0.292 1.541 -9.401 1.00 94.75 96 PHE A CA 1
ATOM 729 C C . PHE A 1 96 ? -1.021 0.823 -9.715 1.00 94.75 96 PHE A C 1
ATOM 731 O O . PHE A 1 96 ? -1.306 0.575 -10.883 1.00 94.75 96 PHE A O 1
ATOM 738 N N . ARG A 1 97 ? -1.871 0.569 -8.708 1.00 94.19 97 ARG A N 1
ATOM 739 C CA . ARG A 1 97 ? -3.202 -0.024 -8.930 1.00 94.19 97 ARG A CA 1
ATOM 740 C C . ARG A 1 97 ? -4.038 0.800 -9.903 1.00 94.19 97 ARG A C 1
ATOM 742 O O . ARG A 1 97 ? -4.683 0.246 -10.787 1.00 94.19 97 ARG A O 1
ATOM 749 N N . ASN A 1 98 ? -4.084 2.118 -9.731 1.00 92.25 98 ASN A N 1
ATOM 750 C CA . ASN A 1 98 ? -4.883 2.980 -10.597 1.00 92.25 98 ASN A CA 1
ATOM 751 C C . ASN A 1 98 ? -4.327 3.005 -12.020 1.00 92.25 98 ASN A C 1
ATOM 753 O O . ASN A 1 98 ? -5.100 2.961 -12.969 1.00 92.25 98 ASN A O 1
ATOM 757 N N . GLY A 1 99 ? -3.007 3.007 -12.158 1.00 90.12 99 GLY A N 1
ATOM 758 C CA . GLY A 1 99 ? -2.326 2.996 -13.438 1.00 90.12 99 GLY A CA 1
ATOM 759 C C . GLY A 1 99 ? -2.567 1.747 -14.277 1.00 90.12 99 GLY A C 1
ATOM 760 O O . GLY A 1 99 ? -2.662 1.860 -15.490 1.00 90.12 99 GLY A O 1
ATOM 761 N N . VAL A 1 100 ? -2.722 0.585 -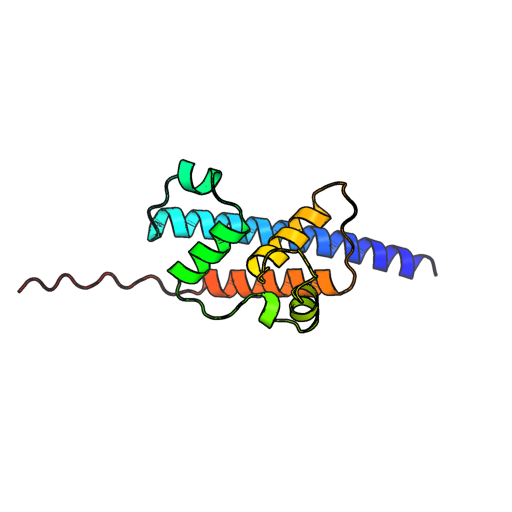13.639 1.00 89.75 100 VAL A N 1
ATOM 762 C CA . VAL A 1 100 ? -3.038 -0.675 -14.339 1.00 89.75 100 VAL A CA 1
ATOM 763 C C . VAL A 1 100 ? -4.541 -0.887 -14.557 1.00 89.75 100 VAL A C 1
ATOM 765 O O . VAL A 1 100 ? -4.940 -1.726 -15.353 1.00 89.75 100 VAL A O 1
ATOM 768 N N . THR A 1 101 ? -5.401 -0.148 -13.845 1.00 86.06 101 THR A N 1
ATOM 769 C CA . THR A 1 101 ? -6.870 -0.297 -13.944 1.00 86.06 101 THR A CA 1
ATOM 770 C C . THR A 1 101 ? -7.536 0.734 -14.845 1.00 86.06 101 THR A C 1
ATOM 772 O O . THR A 1 101 ? -8.622 0.474 -15.360 1.00 86.06 101 THR A O 1
ATOM 775 N N . HIS A 1 102 ? -6.931 1.907 -15.027 1.00 80.88 102 HIS A N 1
ATOM 776 C CA . HIS A 1 102 ? -7.491 2.978 -15.845 1.00 80.88 102 HIS A CA 1
ATOM 777 C C . HIS A 1 102 ? -6.771 3.051 -17.189 1.00 80.88 102 HIS A C 1
ATOM 779 O O . HIS A 1 102 ? -5.569 2.846 -17.281 1.00 80.88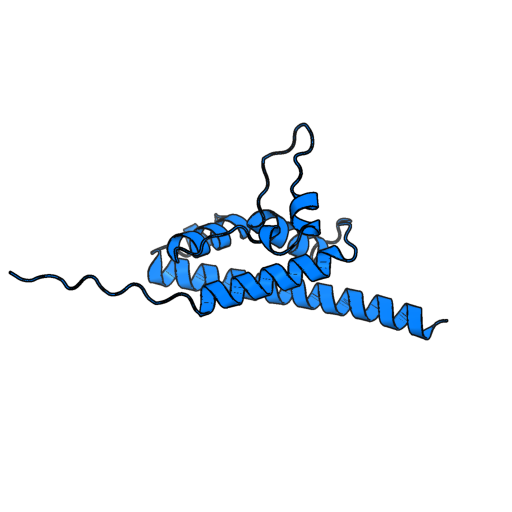 102 HIS A O 1
ATOM 785 N N . SER A 1 103 ? -7.500 3.437 -18.234 1.00 63.19 103 SER A N 1
ATOM 786 C CA . SER A 1 103 ? -6.989 3.539 -19.608 1.00 63.19 103 SER A CA 1
ATOM 787 C C . SER A 1 103 ? -5.992 4.686 -19.839 1.00 63.19 103 SER A C 1
ATOM 789 O O . SER A 1 103 ? -5.536 4.892 -20.963 1.00 63.19 103 SER A O 1
ATOM 791 N N . SER A 1 104 ? -5.684 5.481 -18.812 1.00 70.00 104 SER A N 1
ATOM 792 C CA . SER A 1 104 ? -4.687 6.549 -18.887 1.00 70.00 104 SER A CA 1
ATOM 793 C C . SER A 1 104 ? -3.269 5.970 -18.876 1.00 70.00 104 SER A C 1
ATOM 795 O O . SER A 1 104 ? -3.007 5.080 -18.070 1.00 70.00 104 SER A O 1
ATOM 797 N N . PRO A 1 105 ? -2.327 6.501 -19.676 1.00 66.00 105 PRO A N 1
ATOM 798 C CA . PRO A 1 105 ? -0.966 5.982 -19.723 1.00 66.00 105 PRO A CA 1
ATOM 799 C C . PRO A 1 105 ? -0.259 6.175 -18.375 1.00 66.00 105 PRO A C 1
ATOM 801 O O . PRO A 1 105 ? 0.137 7.282 -18.005 1.00 66.00 105 PRO A O 1
ATOM 804 N N . PHE A 1 106 ? -0.091 5.078 -17.644 1.00 79.12 106 PHE A N 1
ATOM 805 C CA . PHE A 1 106 ? 0.751 4.993 -16.462 1.00 79.12 106 PHE A CA 1
ATOM 806 C C . PHE A 1 106 ? 1.983 4.161 -16.803 1.00 79.12 106 PHE A C 1
ATOM 808 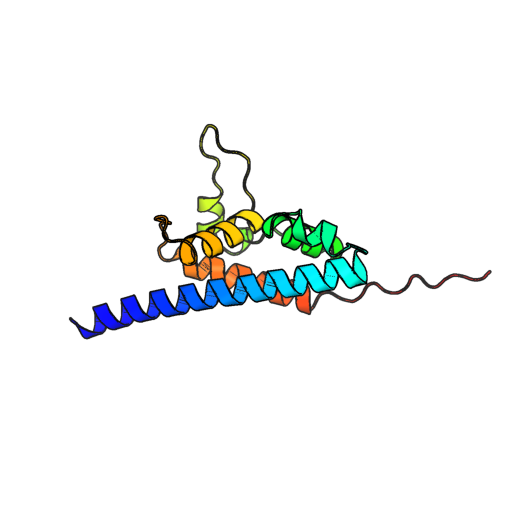O O . PHE A 1 106 ? 1.887 2.977 -17.106 1.00 79.12 106 PHE A O 1
ATOM 815 N N . ASN A 1 107 ? 3.154 4.793 -16.766 1.00 85.12 107 ASN A N 1
ATOM 816 C CA . ASN A 1 107 ? 4.394 4.130 -17.153 1.00 85.12 107 ASN A CA 1
ATOM 817 C C . ASN A 1 107 ? 5.025 3.412 -15.956 1.00 85.12 107 ASN A C 1
ATOM 819 O O . ASN A 1 107 ? 5.391 4.042 -14.953 1.00 85.12 107 ASN A O 1
ATOM 823 N N . TYR A 1 108 ? 5.232 2.111 -16.107 1.00 86.06 108 TYR A N 1
ATOM 824 C CA . TYR A 1 108 ? 6.017 1.251 -15.225 1.00 86.06 108 TYR A CA 1
ATOM 825 C C . TYR A 1 108 ? 6.914 0.334 -16.044 1.00 86.06 108 TYR A C 1
ATOM 827 O O . TYR A 1 108 ? 6.702 0.122 -17.236 1.00 86.06 108 TYR A O 1
ATOM 835 N N . ASP A 1 109 ? 7.936 -0.176 -15.376 1.00 86.75 109 ASP A N 1
ATOM 836 C CA . ASP A 1 109 ? 8.756 -1.270 -15.875 1.00 86.75 109 ASP A CA 1
ATOM 837 C C . ASP A 1 109 ? 8.920 -2.276 -14.732 1.00 86.75 109 ASP A C 1
ATOM 839 O O . ASP A 1 109 ? 7.924 -2.739 -14.182 1.00 86.75 109 ASP A O 1
ATOM 843 N N . MET A 1 110 ? 10.142 -2.571 -14.292 1.00 87.69 110 MET A N 1
ATOM 844 C CA . MET A 1 110 ? 10.385 -3.521 -13.207 1.00 87.69 110 MET A CA 1
ATOM 845 C C . MET A 1 110 ? 9.825 -3.064 -11.855 1.00 87.69 110 MET A C 1
ATOM 847 O O . MET A 1 110 ? 9.625 -3.878 -10.958 1.00 87.69 110 MET A O 1
ATOM 851 N N . ASP A 1 111 ? 9.528 -1.777 -11.694 1.00 92.44 111 ASP A N 1
ATOM 852 C CA . ASP A 1 111 ? 8.955 -1.236 -10.463 1.00 92.44 111 ASP A CA 1
ATOM 853 C C . ASP A 1 111 ? 7.521 -1.688 -10.174 1.00 92.44 111 ASP A C 1
ATOM 855 O O . ASP A 1 111 ? 7.121 -1.636 -9.012 1.00 92.44 111 ASP A O 1
ATOM 859 N N . ILE A 1 112 ? 6.788 -2.228 -11.154 1.00 94.25 112 ILE A N 1
ATOM 860 C CA . ILE A 1 112 ? 5.496 -2.874 -10.884 1.00 94.25 112 ILE A CA 1
ATOM 861 C C . ILE A 1 112 ? 5.649 -4.143 -10.035 1.00 94.25 112 ILE A C 1
ATOM 863 O O . ILE A 1 112 ? 4.837 -4.383 -9.144 1.00 94.25 112 ILE A O 1
ATOM 867 N N . PHE A 1 113 ? 6.724 -4.915 -10.237 1.00 95.00 113 PHE A N 1
ATOM 868 C CA . PHE A 1 113 ? 7.020 -6.090 -9.411 1.00 95.00 113 PHE A CA 1
ATOM 869 C C . PHE A 1 113 ? 7.354 -5.677 -7.982 1.00 95.00 113 PHE A C 1
ATOM 871 O O . PHE A 1 113 ? 6.907 -6.319 -7.041 1.00 95.00 113 PHE A O 1
ATOM 878 N N . HIS A 1 114 ? 8.078 -4.569 -7.813 1.00 96.62 114 HIS A N 1
ATOM 879 C CA . HIS A 1 114 ? 8.364 -4.025 -6.488 1.00 96.62 114 HIS A CA 1
ATOM 880 C C . HIS A 1 114 ? 7.109 -3.479 -5.806 1.00 96.62 114 HIS A C 1
ATOM 882 O O . HIS A 1 114 ? 6.958 -3.638 -4.600 1.00 96.62 114 HIS A O 1
ATOM 888 N N . ALA A 1 115 ? 6.198 -2.853 -6.554 1.00 96.62 115 ALA A N 1
ATOM 889 C CA . ALA A 1 115 ? 4.919 -2.406 -6.012 1.00 96.62 115 ALA A CA 1
ATOM 890 C C . ALA A 1 115 ? 4.041 -3.592 -5.580 1.00 96.62 115 ALA A C 1
ATOM 892 O O . ALA A 1 115 ? 3.412 -3.536 -4.522 1.00 96.62 115 ALA A O 1
ATOM 893 N N . TRP A 1 116 ? 4.023 -4.672 -6.366 1.00 97.19 116 TRP A N 1
ATOM 894 C CA . TRP A 1 116 ? 3.376 -5.926 -5.986 1.00 97.19 116 TRP A CA 1
ATOM 895 C C . TRP A 1 116 ? 3.987 -6.508 -4.704 1.00 97.19 116 TRP A C 1
ATOM 897 O O . TRP A 1 116 ? 3.256 -6.736 -3.744 1.00 97.19 116 TRP A O 1
ATOM 907 N N . ASP A 1 117 ? 5.309 -6.660 -4.653 1.00 97.44 117 ASP A N 1
ATOM 908 C CA . ASP A 1 117 ? 6.038 -7.209 -3.503 1.00 97.44 117 ASP A CA 1
ATOM 909 C C . ASP A 1 117 ? 5.812 -6.384 -2.223 1.00 97.44 117 ASP A C 1
ATOM 911 O O . ASP A 1 117 ? 5.407 -6.911 -1.189 1.00 97.44 117 ASP A O 1
ATOM 915 N N . ALA A 1 118 ? 5.912 -5.055 -2.312 1.00 97.88 118 ALA A N 1
ATOM 916 C CA . ALA A 1 118 ? 5.597 -4.158 -1.200 1.00 97.88 118 ALA A CA 1
ATOM 917 C C . ALA A 1 118 ? 4.126 -4.253 -0.750 1.00 97.88 118 ALA A C 1
ATOM 919 O O . ALA A 1 118 ? 3.824 -4.075 0.433 1.00 97.88 118 ALA A O 1
ATOM 920 N N . SER A 1 119 ? 3.202 -4.546 -1.674 1.00 98.12 119 SER A N 1
ATOM 921 C CA . SER A 1 119 ? 1.795 -4.789 -1.336 1.00 98.12 119 SER A CA 1
ATOM 922 C C . SER A 1 119 ? 1.611 -6.116 -0.596 1.00 98.12 119 SER A C 1
ATOM 924 O O . SER A 1 119 ? 0.828 -6.165 0.351 1.00 98.12 119 SER A O 1
ATOM 926 N N . GLN A 1 120 ? 2.336 -7.170 -0.992 1.00 97.69 120 GLN A N 1
ATOM 927 C CA . GLN A 1 120 ? 2.331 -8.466 -0.304 1.00 97.69 120 GLN A CA 1
ATOM 928 C C . GLN A 1 120 ? 2.913 -8.348 1.104 1.00 97.69 120 GLN A C 1
ATOM 930 O O . GLN A 1 120 ? 2.248 -8.735 2.062 1.00 97.69 120 GLN A O 1
ATOM 935 N N . TRP A 1 121 ? 4.072 -7.701 1.249 1.00 97.12 121 TRP A N 1
ATOM 936 C CA . TRP A 1 121 ? 4.650 -7.397 2.558 1.00 97.12 121 TRP A CA 1
ATOM 937 C C . TRP A 1 121 ? 3.635 -6.693 3.466 1.00 97.12 121 TRP A C 1
ATOM 939 O O . TRP A 1 121 ? 3.413 -7.102 4.605 1.00 97.12 121 TRP A O 1
ATOM 949 N N . LEU A 1 122 ? 2.961 -5.655 2.961 1.00 97.56 122 LEU A N 1
ATOM 950 C CA . LEU A 1 122 ? 2.001 -4.912 3.771 1.00 97.56 122 LEU A CA 1
ATOM 951 C C . LEU A 1 122 ? 0.778 -5.760 4.155 1.00 97.56 122 LEU A C 1
ATOM 953 O O . LEU A 1 122 ? 0.296 -5.646 5.283 1.00 97.56 122 LEU A O 1
ATOM 957 N N . LEU A 1 123 ? 0.287 -6.612 3.249 1.00 97.19 123 LEU A N 1
ATOM 958 C CA . LEU A 1 123 ? -0.778 -7.574 3.543 1.00 97.19 123 LEU A CA 1
ATOM 959 C C . LEU A 1 123 ? -0.372 -8.521 4.670 1.00 97.19 123 LEU A C 1
ATOM 961 O O . LEU A 1 123 ? -1.123 -8.677 5.632 1.00 97.19 123 LEU A O 1
ATOM 965 N N . GLU A 1 124 ? 0.820 -9.107 4.582 1.00 96.06 124 GLU A N 1
ATOM 966 C CA . GLU A 1 124 ? 1.360 -9.999 5.608 1.00 96.06 124 GLU A CA 1
ATOM 967 C C . GLU A 1 124 ? 1.472 -9.285 6.956 1.00 96.06 124 GLU A C 1
ATOM 969 O O . GLU A 1 124 ? 0.979 -9.791 7.968 1.00 96.06 124 GLU A O 1
ATOM 974 N N . MET A 1 125 ? 2.030 -8.069 6.977 1.00 95.06 125 MET A N 1
ATOM 975 C CA . MET A 1 125 ? 2.140 -7.281 8.207 1.00 95.06 125 MET A CA 1
ATOM 976 C C . MET A 1 125 ? 0.765 -7.011 8.829 1.00 95.06 125 MET A C 1
ATOM 978 O O . MET A 1 125 ? 0.604 -7.117 10.046 1.00 95.06 125 MET A O 1
ATOM 982 N N . GLN A 1 126 ? -0.245 -6.686 8.018 1.00 93.69 126 GLN A N 1
ATOM 983 C CA . GLN A 1 126 ? -1.595 -6.404 8.511 1.00 93.69 126 GLN A CA 1
ATOM 984 C C . GLN A 1 126 ? -2.345 -7.662 8.975 1.00 93.69 126 GLN A C 1
ATOM 986 O O . GLN A 1 126 ? -3.075 -7.596 9.967 1.00 93.69 126 GLN A O 1
ATOM 991 N N . LEU A 1 127 ? -2.158 -8.803 8.305 1.00 92.75 127 LEU A N 1
ATOM 992 C CA . LEU A 1 127 ? -2.763 -10.087 8.678 1.00 92.75 127 LEU A CA 1
ATOM 993 C C . LEU A 1 127 ? -2.166 -10.655 9.969 1.00 92.75 127 LEU A C 1
ATOM 995 O O . LEU A 1 127 ? -2.895 -11.205 10.796 1.00 92.75 127 LEU A O 1
ATOM 999 N N . HIS A 1 128 ? -0.857 -10.494 10.160 1.00 89.12 128 HIS A N 1
ATOM 1000 C CA . HIS A 1 128 ? -0.143 -10.999 11.331 1.00 89.12 128 HIS A CA 1
ATOM 1001 C C . HIS A 1 128 ? -0.099 -10.010 12.504 1.00 89.12 128 HIS A C 1
ATOM 1003 O O . HIS A 1 128 ? 0.403 -10.353 13.577 1.00 89.12 128 HIS A O 1
ATOM 1009 N N . ALA A 1 129 ? -0.658 -8.806 12.351 1.00 85.56 129 ALA A N 1
ATOM 1010 C CA . ALA A 1 129 ? -0.698 -7.829 13.427 1.00 85.56 129 ALA A CA 1
ATOM 1011 C C . ALA A 1 129 ? -1.546 -8.339 14.613 1.00 85.56 129 ALA A C 1
ATOM 1013 O O . ALA A 1 129 ? -2.741 -8.636 14.453 1.00 85.56 129 ALA A O 1
ATOM 1014 N N . PRO A 1 130 ? -0.975 -8.405 15.832 1.00 72.12 130 PRO A N 1
ATOM 1015 C CA . PRO A 1 130 ? -1.664 -8.976 16.979 1.00 72.12 130 PRO A CA 1
ATOM 1016 C C . PRO A 1 130 ? -2.949 -8.1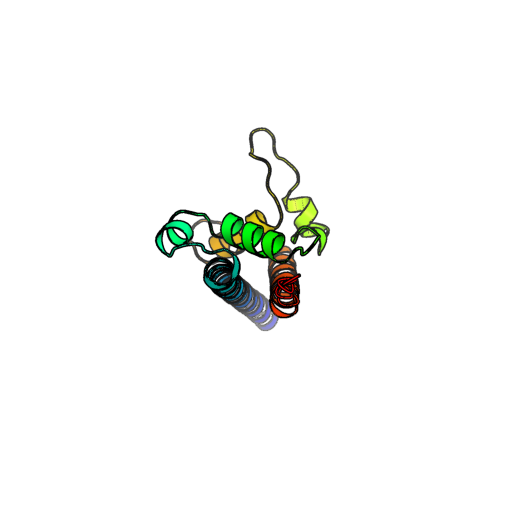94 17.300 1.00 72.12 130 PRO A C 1
ATOM 1018 O O . PRO A 1 130 ? -2.994 -6.963 17.173 1.00 72.12 130 PRO A O 1
ATOM 1021 N N . PRO A 1 131 ? -4.030 -8.869 17.731 1.00 64.38 131 PRO A N 1
ATOM 1022 C CA . PRO A 1 131 ? -5.211 -8.176 18.222 1.00 64.38 131 PRO A CA 1
ATOM 1023 C C . PRO A 1 131 ? -4.839 -7.338 19.451 1.00 64.38 131 PRO A C 1
ATOM 1025 O O . PRO A 1 131 ? -4.079 -7.785 20.310 1.00 64.38 131 PRO A O 1
ATOM 1028 N N . ARG A 1 132 ? -5.390 -6.118 19.563 1.00 60.91 132 ARG A N 1
ATOM 1029 C CA . ARG A 1 132 ? -5.244 -5.324 20.793 1.00 60.91 132 ARG A CA 1
ATOM 1030 C C . ARG A 1 132 ? -5.744 -6.169 21.963 1.00 60.91 132 ARG A C 1
ATOM 1032 O O . ARG A 1 132 ? -6.910 -6.569 21.973 1.00 60.91 132 ARG A O 1
ATOM 1039 N N . SER A 1 133 ? -4.878 -6.424 22.944 1.00 54.34 133 SER A N 1
ATOM 1040 C CA . SER A 1 133 ? -5.318 -6.971 24.220 1.00 54.34 133 SER A CA 1
ATOM 1041 C C . SER A 1 133 ? -6.396 -6.036 24.764 1.00 54.34 133 SER A C 1
ATOM 1043 O O . SER A 1 133 ? -6.215 -4.816 24.826 1.00 54.34 133 SER A O 1
ATOM 1045 N N . LYS A 1 134 ? -7.568 -6.588 25.097 1.00 51.31 134 LYS A N 1
ATOM 1046 C CA . LYS A 1 134 ? -8.557 -5.833 25.866 1.00 51.31 134 LYS A CA 1
ATOM 1047 C C . LYS A 1 134 ? -7.830 -5.395 27.132 1.00 51.31 134 LYS A C 1
ATOM 1049 O O . LYS A 1 134 ? -7.369 -6.256 27.882 1.00 51.31 134 LYS A O 1
ATOM 1054 N N . ALA A 1 135 ? -7.691 -4.086 27.337 1.00 51.38 135 ALA A N 1
ATOM 1055 C CA . ALA A 1 135 ? -7.250 -3.556 28.616 1.00 51.38 135 ALA A CA 1
ATOM 1056 C C . ALA A 1 135 ? -8.099 -4.256 29.681 1.00 51.38 135 ALA A C 1
ATOM 1058 O O . ALA A 1 135 ? -9.331 -4.170 29.637 1.00 51.38 135 ALA A O 1
ATOM 1059 N N . ARG A 1 136 ? -7.459 -5.038 30.562 1.00 47.28 136 ARG A N 1
ATOM 1060 C CA . ARG A 1 136 ? -8.141 -5.593 31.730 1.00 47.28 136 ARG A CA 1
ATOM 1061 C C . ARG A 1 136 ? -8.761 -4.387 32.421 1.00 47.28 136 ARG A C 1
ATOM 1063 O O . ARG A 1 136 ? -8.030 -3.512 32.876 1.00 47.28 136 ARG A O 1
ATOM 1070 N N . ARG A 1 137 ? -10.095 -4.303 32.434 1.00 48.50 137 ARG A N 1
ATOM 1071 C CA . ARG A 1 137 ? -10.791 -3.410 33.356 1.00 48.50 137 ARG A CA 1
ATOM 1072 C C . ARG A 1 137 ? -10.356 -3.881 34.736 1.00 48.50 137 ARG A C 1
ATOM 1074 O O . ARG A 1 137 ? -10.801 -4.932 35.186 1.00 48.50 137 ARG A O 1
ATOM 1081 N N . SER A 1 138 ? -9.399 -3.173 35.326 1.00 42.84 138 SER A N 1
ATOM 1082 C CA . SER A 1 138 ? -9.075 -3.320 36.733 1.00 42.84 138 SER A CA 1
ATOM 1083 C C . SER A 1 138 ? -10.313 -2.846 37.473 1.00 42.84 138 SER A C 1
ATOM 1085 O O . SER A 1 138 ? -10.592 -1.653 37.510 1.00 42.84 138 SER A O 1
ATOM 1087 N N . ILE A 1 139 ? -11.115 -3.799 37.932 1.00 56.25 139 ILE A N 1
ATOM 1088 C CA . ILE A 1 139 ? -12.129 -3.551 38.944 1.00 56.25 139 ILE A CA 1
ATOM 1089 C C . ILE A 1 139 ? -11.377 -3.696 40.261 1.00 56.25 139 ILE A C 1
ATOM 1091 O O . ILE A 1 139 ? -11.169 -4.818 40.716 1.00 56.25 139 ILE A O 1
ATOM 1095 N N . LEU A 1 140 ? -10.903 -2.571 40.790 1.00 52.84 140 LEU A N 1
ATOM 1096 C CA . LEU A 1 140 ? -10.629 -2.353 42.206 1.00 52.84 140 LEU A CA 1
ATOM 1097 C C . LEU A 1 140 ? -11.039 -0.918 42.523 1.00 52.84 140 LEU A C 1
ATOM 1099 O O . LEU A 1 140 ? -10.624 -0.028 41.745 1.00 52.84 140 LEU A O 1
#

pLDDT: mean 86.37, std 15.12, range [42.84, 98.12]

Radius of gyration: 17.63 Å; chains: 1; bounding box: 35×38×73 Å